Protein AF-A0A519P7W2-F1 (afdb_monomer_lite)

Structure (mmCIF, N/CA/C/O backbone):
data_AF-A0A519P7W2-F1
#
_entry.id   AF-A0A519P7W2-F1
#
loop_
_atom_site.group_PDB
_atom_site.id
_atom_site.type_symbol
_atom_site.label_atom_id
_atom_site.label_alt_id
_atom_site.label_comp_id
_atom_site.label_asym_id
_atom_site.label_entity_id
_atom_site.label_seq_id
_atom_site.pdbx_PDB_ins_code
_atom_site.Cartn_x
_atom_site.Cartn_y
_atom_site.Cartn_z
_atom_site.occupancy
_atom_site.B_iso_or_equiv
_atom_site.auth_seq_id
_atom_site.auth_comp_id
_atom_site.auth_asym_id
_atom_site.auth_atom_id
_atom_site.pdbx_PDB_model_num
ATOM 1 N N . MET A 1 1 ? -2.618 -14.452 23.036 1.00 46.00 1 MET A N 1
ATOM 2 C CA . MET A 1 1 ? -3.214 -13.641 24.122 1.00 46.00 1 MET A CA 1
ATOM 3 C C . MET A 1 1 ? -4.656 -13.301 23.762 1.00 46.00 1 MET A C 1
ATOM 5 O O . MET A 1 1 ? -4.852 -12.725 22.698 1.00 46.00 1 MET A O 1
ATOM 9 N N . PRO A 1 2 ? -5.646 -13.635 24.607 1.00 61.75 2 PRO A N 1
ATOM 10 C CA . PRO A 1 2 ? -7.072 -13.397 24.335 1.00 61.75 2 PRO A CA 1
ATOM 11 C C . PRO A 1 2 ? -7.445 -11.925 24.074 1.00 61.75 2 PRO A C 1
ATOM 13 O O . PRO A 1 2 ? -8.348 -11.649 23.293 1.00 61.75 2 PRO A O 1
ATOM 16 N N . ALA A 1 3 ? -6.715 -10.970 24.665 1.00 62.62 3 ALA A N 1
ATOM 17 C CA . ALA A 1 3 ? -6.958 -9.537 24.471 1.00 62.62 3 ALA A CA 1
ATOM 18 C C . ALA A 1 3 ? -6.796 -9.084 23.004 1.00 62.62 3 ALA A C 1
ATOM 20 O O . ALA A 1 3 ? -7.620 -8.319 22.509 1.00 62.62 3 ALA A O 1
ATOM 21 N N . ASN A 1 4 ? -5.799 -9.616 22.285 1.00 61.50 4 ASN A N 1
ATOM 22 C CA . ASN A 1 4 ? -5.579 -9.278 20.874 1.00 61.50 4 ASN A CA 1
ATOM 23 C C . ASN A 1 4 ? -6.701 -9.829 19.982 1.00 61.50 4 ASN A C 1
ATOM 25 O O . ASN A 1 4 ? -7.111 -9.162 19.041 1.00 61.50 4 ASN A O 1
ATOM 29 N N . GLN A 1 5 ? -7.236 -11.014 20.298 1.00 69.44 5 GLN A N 1
ATOM 30 C CA . GLN A 1 5 ? -8.337 -11.614 19.534 1.00 69.44 5 GLN A CA 1
ATOM 31 C C . GLN A 1 5 ? -9.631 -10.800 19.668 1.00 69.44 5 GLN A C 1
ATOM 33 O O . GLN A 1 5 ? -10.332 -10.606 18.679 1.00 69.44 5 GLN A O 1
ATOM 38 N N . ASN A 1 6 ? -9.910 -10.255 20.858 1.00 83.62 6 ASN A N 1
ATOM 39 C CA . ASN A 1 6 ? -11.044 -9.347 21.050 1.00 83.62 6 ASN A CA 1
ATOM 40 C C . ASN A 1 6 ? -10.877 -8.037 20.267 1.00 83.62 6 ASN A C 1
ATOM 42 O O . ASN A 1 6 ? -11.840 -7.567 19.667 1.00 83.62 6 ASN A O 1
ATOM 46 N N . ALA A 1 7 ? -9.668 -7.467 20.230 1.00 87.75 7 ALA A N 1
ATOM 47 C CA . ALA A 1 7 ? -9.404 -6.255 19.456 1.00 87.75 7 ALA A CA 1
ATOM 48 C C . ALA A 1 7 ? -9.558 -6.493 17.942 1.00 87.75 7 ALA A C 1
ATOM 50 O O . ALA A 1 7 ? -10.201 -5.699 17.260 1.00 87.75 7 ALA A O 1
ATOM 51 N N . VAL A 1 8 ? -9.041 -7.615 17.426 1.00 92.81 8 VAL A N 1
ATOM 52 C CA . VAL A 1 8 ? -9.219 -8.015 16.019 1.00 92.81 8 VAL A CA 1
ATOM 53 C C . VAL A 1 8 ? -10.702 -8.147 15.675 1.00 92.81 8 VAL A C 1
ATOM 55 O O . VAL A 1 8 ? -11.157 -7.534 14.711 1.00 92.81 8 VAL A O 1
ATOM 58 N N . ALA A 1 9 ? -11.475 -8.873 16.489 1.00 91.75 9 ALA A N 1
ATOM 59 C CA . ALA A 1 9 ? -12.904 -9.075 16.251 1.00 91.75 9 ALA A CA 1
ATOM 60 C C . ALA A 1 9 ? -13.707 -7.760 16.226 1.00 91.75 9 ALA A C 1
ATOM 62 O O . ALA A 1 9 ? -14.681 -7.651 15.485 1.00 91.75 9 ALA A O 1
ATOM 63 N N . GLN A 1 10 ? -13.298 -6.759 17.012 1.00 91.00 10 GLN A N 1
ATOM 64 C CA . GLN A 1 10 ? -13.968 -5.457 17.072 1.00 91.00 10 GLN A CA 1
ATOM 65 C C . GLN A 1 10 ? -13.574 -4.524 15.924 1.00 91.00 10 GLN A C 1
ATOM 67 O O . GLN A 1 10 ? -14.424 -3.800 15.413 1.00 91.00 10 GLN A O 1
ATOM 72 N N . ILE A 1 11 ? -12.300 -4.516 15.522 1.00 94.44 11 ILE A N 1
ATOM 73 C CA . ILE A 1 11 ? -11.770 -3.516 14.583 1.00 94.44 11 ILE A CA 1
ATOM 74 C C . ILE A 1 11 ? -11.796 -3.989 13.127 1.00 94.44 11 ILE A C 1
ATOM 76 O O . ILE A 1 11 ? -11.961 -3.163 12.228 1.00 94.44 11 ILE A O 1
ATOM 80 N N . ALA A 1 12 ? -11.703 -5.296 12.864 1.00 94.56 12 ALA A N 1
ATOM 81 C CA . ALA A 1 12 ? -11.707 -5.826 11.500 1.00 94.56 12 ALA A CA 1
ATOM 82 C C . ALA A 1 12 ? -12.929 -5.389 10.655 1.00 94.56 12 ALA A C 1
ATOM 84 O O . ALA A 1 12 ? -12.717 -5.004 9.504 1.00 94.56 12 ALA A O 1
ATOM 85 N N . PRO A 1 13 ? -14.175 -5.340 11.179 1.00 94.19 13 PRO A N 1
ATOM 86 C CA . PRO A 1 13 ? -15.320 -4.844 10.407 1.00 94.19 13 PRO A CA 1
ATOM 87 C C . PRO A 1 13 ? -15.176 -3.376 9.983 1.00 94.19 13 PRO A C 1
ATOM 89 O O . PRO A 1 13 ? -15.504 -3.024 8.851 1.00 94.19 13 PRO A O 1
ATOM 92 N N . PHE A 1 14 ? -14.630 -2.517 10.851 1.00 95.06 14 PHE A N 1
ATOM 93 C CA . PHE A 1 14 ? -14.360 -1.115 10.514 1.00 95.06 14 PHE A CA 1
ATOM 94 C C . PHE A 1 14 ? -13.242 -0.986 9.480 1.00 95.06 14 PHE A C 1
ATOM 96 O O . PHE A 1 14 ? -13.344 -0.175 8.562 1.00 95.06 14 PHE A O 1
ATOM 103 N N . ALA A 1 15 ? -12.199 -1.813 9.590 1.00 95.31 15 ALA A N 1
ATOM 104 C CA . ALA A 1 15 ? -11.132 -1.871 8.597 1.00 95.31 15 ALA A CA 1
ATOM 105 C C . ALA A 1 15 ? -11.691 -2.241 7.211 1.00 95.31 15 ALA A C 1
ATOM 107 O O . ALA A 1 15 ? -11.407 -1.561 6.224 1.00 95.31 15 ALA A O 1
ATOM 108 N N . GLN A 1 16 ? -12.542 -3.268 7.144 1.00 94.19 16 GLN A N 1
ATOM 109 C CA . GLN A 1 16 ? -13.207 -3.698 5.911 1.00 94.19 16 GLN A CA 1
ATOM 110 C C . GLN A 1 16 ? -14.128 -2.612 5.345 1.00 94.19 16 GLN A C 1
ATOM 112 O O . GLN A 1 16 ? -14.068 -2.333 4.148 1.00 94.19 16 GLN A O 1
ATOM 117 N N . ALA A 1 17 ? -14.916 -1.941 6.192 1.00 93.06 17 ALA A N 1
ATOM 118 C CA . ALA A 1 17 ? -15.761 -0.816 5.786 1.00 93.06 17 ALA A CA 1
ATOM 119 C C . ALA A 1 17 ? -14.943 0.371 5.238 1.00 93.06 17 ALA A C 1
ATOM 121 O O . ALA A 1 17 ? -15.355 1.015 4.278 1.00 93.06 17 ALA A O 1
ATOM 122 N N . ALA A 1 18 ? -13.742 0.608 5.776 1.00 93.94 18 ALA A N 1
ATOM 123 C CA . ALA A 1 18 ? -12.776 1.578 5.250 1.00 93.94 18 ALA A CA 1
ATOM 124 C C . ALA A 1 18 ? -12.043 1.090 3.973 1.00 93.94 18 ALA A C 1
ATOM 126 O O . ALA A 1 18 ? -11.178 1.778 3.412 1.00 93.94 18 ALA A O 1
ATOM 127 N N . GLY A 1 19 ? -12.361 -0.116 3.496 1.00 91.94 19 GLY A N 1
ATOM 128 C CA . GLY A 1 19 ? -11.821 -0.724 2.286 1.00 91.94 19 GLY A CA 1
ATOM 129 C C . GLY A 1 19 ? -10.460 -1.397 2.466 1.00 91.94 19 GLY A C 1
ATOM 130 O O . GLY A 1 19 ? -9.708 -1.476 1.493 1.00 91.94 19 GLY A O 1
ATOM 131 N N . VAL A 1 20 ? -10.085 -1.813 3.677 1.00 93.19 20 VAL A N 1
ATOM 132 C CA . VAL A 1 20 ? -8.971 -2.754 3.878 1.00 93.19 20 VAL A CA 1
ATOM 133 C C . VAL A 1 20 ? -9.421 -4.117 3.349 1.00 93.19 20 VAL A C 1
ATOM 135 O O . VAL A 1 20 ? -10.391 -4.685 3.841 1.00 93.19 20 VAL A O 1
ATOM 138 N N . LYS A 1 21 ? -8.746 -4.622 2.311 1.00 87.69 21 LYS A N 1
ATOM 139 C CA . LYS A 1 21 ? -9.147 -5.855 1.603 1.00 87.69 21 LYS A CA 1
ATOM 140 C C . LYS A 1 21 ? -8.506 -7.131 2.163 1.00 87.69 21 LYS A C 1
ATOM 142 O O . LYS A 1 21 ? -8.857 -8.226 1.737 1.00 87.69 21 LYS A O 1
ATOM 147 N N . CYS A 1 22 ? -7.543 -6.993 3.069 1.00 90.75 22 CYS A N 1
ATOM 148 C CA . CYS A 1 22 ? -6.805 -8.111 3.645 1.00 90.75 22 CYS A CA 1
ATOM 149 C C . CYS A 1 22 ? -7.598 -8.808 4.770 1.00 90.75 22 CYS A C 1
ATOM 151 O O . CYS A 1 22 ? -8.573 -8.268 5.300 1.00 90.75 22 CYS A O 1
ATOM 153 N N . THR A 1 23 ? -7.116 -9.978 5.199 1.00 92.38 23 THR A N 1
ATOM 154 C CA . THR A 1 23 ? -7.524 -10.555 6.488 1.00 92.38 23 THR A CA 1
ATOM 155 C C . THR A 1 23 ? -6.711 -9.907 7.604 1.00 92.38 23 THR A C 1
ATOM 157 O O . THR A 1 23 ? -5.491 -10.058 7.634 1.00 92.38 23 THR A O 1
ATOM 160 N N . VAL A 1 24 ? -7.390 -9.200 8.510 1.00 95.00 24 VAL A N 1
ATOM 161 C CA . VAL A 1 24 ? -6.763 -8.569 9.678 1.00 95.00 24 VAL A CA 1
ATOM 162 C C . VAL A 1 24 ? -6.414 -9.631 10.718 1.00 95.00 24 VAL A C 1
ATOM 164 O O . VAL A 1 24 ? -7.296 -10.360 11.173 1.00 95.00 24 VAL A O 1
ATOM 167 N N . ASP A 1 25 ? -5.147 -9.700 11.119 1.00 94.62 25 ASP A N 1
ATOM 168 C CA . ASP A 1 25 ? -4.628 -10.676 12.090 1.00 94.62 25 ASP A CA 1
ATOM 169 C C . ASP A 1 25 ? -4.015 -10.029 13.345 1.00 94.62 25 ASP A C 1
ATOM 171 O O . ASP A 1 25 ? -3.892 -10.675 14.392 1.00 94.62 25 ASP A O 1
ATOM 175 N N . GLN A 1 26 ? -3.696 -8.737 13.277 1.00 95.38 26 GLN A N 1
ATOM 176 C CA . GLN A 1 26 ? -3.155 -7.953 14.381 1.00 95.38 26 GLN A CA 1
ATOM 177 C C . GLN A 1 26 ? -3.876 -6.617 14.490 1.00 95.38 26 GLN A C 1
ATOM 179 O O . GLN A 1 26 ? -4.212 -5.992 13.488 1.00 95.38 26 GLN A O 1
ATOM 184 N N . VAL A 1 27 ? -4.103 -6.168 15.723 1.00 95.62 27 VAL A N 1
ATOM 185 C CA . VAL A 1 27 ? -4.690 -4.859 16.013 1.00 95.62 27 VAL A CA 1
ATOM 186 C C . VAL A 1 27 ? -4.025 -4.269 17.245 1.00 95.62 27 VAL A C 1
ATOM 188 O O . VAL A 1 27 ? -3.822 -4.966 18.241 1.00 95.62 27 VAL A O 1
ATOM 191 N N . THR A 1 28 ? -3.723 -2.974 17.195 1.00 95.25 28 THR A N 1
ATOM 192 C CA . THR A 1 28 ? -3.329 -2.192 18.370 1.00 95.25 28 THR A CA 1
ATOM 193 C C . THR A 1 28 ? -3.930 -0.798 18.301 1.00 95.25 28 THR A C 1
ATOM 195 O O . THR A 1 28 ? -4.139 -0.253 17.219 1.00 95.25 28 THR A O 1
ATOM 198 N N . TRP A 1 29 ? -4.210 -0.202 19.455 1.00 94.25 29 TRP A N 1
ATOM 199 C CA . TRP A 1 29 ? -4.593 1.203 19.515 1.00 94.25 29 TRP A CA 1
ATOM 200 C C . TRP A 1 29 ? -3.341 2.074 19.394 1.00 94.25 29 TRP A C 1
ATOM 202 O O . TRP A 1 29 ? -2.364 1.880 20.117 1.00 94.25 29 TRP A O 1
ATOM 212 N N . VAL A 1 30 ? -3.369 3.026 18.466 1.00 95.00 30 VAL A N 1
ATOM 213 C CA . VAL A 1 30 ? -2.258 3.951 18.192 1.00 95.00 30 VAL A CA 1
ATOM 214 C C . VAL A 1 30 ? -2.437 5.245 18.971 1.00 95.00 30 VAL A C 1
ATOM 216 O O . VAL A 1 30 ? -1.463 5.864 19.396 1.00 95.00 30 VAL A O 1
ATOM 219 N N . GLY A 1 31 ? -3.680 5.695 19.118 1.00 93.44 31 GLY A N 1
ATOM 220 C CA . GLY A 1 31 ? -3.971 6.997 19.688 1.00 93.44 31 GLY A CA 1
ATOM 221 C C . GLY A 1 31 ? -5.315 7.539 19.239 1.00 93.44 31 GLY A C 1
ATOM 222 O O . GLY A 1 31 ? -6.064 6.894 18.511 1.00 93.44 31 GLY A O 1
ATOM 223 N N . ARG A 1 32 ? -5.583 8.783 19.619 1.00 94.44 32 ARG A N 1
ATOM 224 C CA . ARG A 1 32 ? -6.690 9.571 19.080 1.00 94.44 32 ARG A CA 1
ATOM 225 C C . ARG A 1 32 ? -6.150 10.623 18.120 1.00 94.44 32 ARG A C 1
ATOM 227 O O . ARG A 1 32 ? -5.122 11.237 18.404 1.00 94.44 32 ARG A O 1
ATOM 234 N N . ASN A 1 33 ? -6.808 10.812 16.979 1.00 91.94 33 ASN A N 1
ATOM 235 C CA . ASN A 1 33 ? -6.438 11.870 16.040 1.00 91.94 33 ASN A CA 1
ATOM 236 C C . ASN A 1 33 ? -7.014 13.240 16.487 1.00 91.94 33 ASN A C 1
ATOM 238 O O . ASN A 1 33 ? -7.866 13.280 17.379 1.00 91.94 33 ASN A O 1
ATOM 242 N N . PRO A 1 34 ? -6.565 14.368 15.900 1.00 92.56 34 PRO A N 1
ATOM 243 C CA . PRO A 1 34 ? -7.063 15.700 16.260 1.00 92.56 34 PRO A CA 1
ATOM 244 C C . PRO A 1 34 ? -8.574 15.898 16.060 1.00 92.56 34 PRO A C 1
ATOM 246 O O . PRO A 1 34 ? -9.171 16.705 16.763 1.00 92.56 34 PRO A O 1
ATOM 249 N N . ASP A 1 35 ? -9.193 15.125 15.164 1.00 90.75 35 ASP A N 1
ATOM 250 C CA . ASP A 1 35 ? -10.640 15.145 14.902 1.00 90.75 35 ASP A CA 1
ATOM 251 C C . ASP A 1 35 ? -11.441 14.298 15.912 1.00 90.75 35 ASP A C 1
ATOM 253 O O . ASP A 1 35 ? -12.650 14.115 15.774 1.00 90.75 35 ASP A O 1
ATOM 257 N N . GLY A 1 36 ? -10.776 13.743 16.931 1.00 91.00 36 GLY A N 1
ATOM 258 C CA . GLY A 1 36 ? -11.409 12.961 17.988 1.00 91.00 36 GLY A CA 1
ATOM 259 C C . GLY A 1 36 ? -11.754 11.519 17.606 1.00 91.00 36 GLY A C 1
ATOM 260 O O . GLY A 1 36 ? -12.459 10.860 18.375 1.00 91.00 36 GLY A O 1
ATOM 261 N N . LYS A 1 37 ? -11.262 11.015 16.464 1.00 94.50 37 LYS A N 1
ATOM 262 C CA . LYS A 1 37 ? -11.414 9.612 16.044 1.00 94.50 37 LYS A CA 1
ATOM 263 C C . LYS A 1 37 ? -10.364 8.726 16.699 1.00 94.50 37 LYS A C 1
ATOM 265 O O . LYS A 1 37 ? -9.188 9.095 16.778 1.00 94.50 37 LYS A O 1
ATOM 270 N N . ASP A 1 38 ? -10.777 7.538 17.119 1.00 95.19 38 ASP A N 1
ATOM 271 C CA . ASP A 1 38 ? -9.853 6.522 17.603 1.00 95.19 38 ASP A CA 1
ATOM 272 C C . ASP A 1 38 ? -9.101 5.898 16.442 1.00 95.19 38 ASP A C 1
ATOM 274 O O . ASP A 1 38 ? -9.693 5.464 15.457 1.00 95.19 38 ASP A O 1
ATOM 278 N N . ARG A 1 39 ? -7.777 5.871 16.558 1.00 96.12 39 ARG A N 1
ATOM 279 C CA . ARG A 1 39 ? -6.884 5.329 15.551 1.00 96.12 39 ARG A CA 1
ATOM 280 C C . ARG A 1 39 ? -6.324 4.005 16.027 1.00 96.12 39 ARG A C 1
ATOM 282 O O . ARG A 1 39 ? -5.665 3.925 17.065 1.00 96.12 39 ARG A O 1
ATOM 289 N N . PHE A 1 40 ? -6.526 2.993 15.207 1.00 96.38 40 PHE A N 1
ATOM 290 C CA . PHE A 1 40 ? -5.980 1.662 15.382 1.00 96.38 40 PHE A CA 1
ATOM 291 C C . PHE A 1 40 ? -5.022 1.365 14.247 1.00 96.38 40 PHE A C 1
ATOM 293 O O . PHE A 1 40 ? -5.237 1.806 13.125 1.00 96.38 40 PHE A O 1
ATOM 300 N N . GLU A 1 41 ? -3.981 0.604 14.528 1.00 97.38 41 GLU A N 1
ATOM 301 C CA . GLU A 1 41 ? -3.181 -0.033 13.500 1.00 97.38 41 GLU A CA 1
ATOM 302 C C . GLU A 1 41 ? -3.666 -1.459 13.323 1.00 97.38 41 GLU A C 1
ATOM 304 O O . GLU A 1 41 ? -3.879 -2.166 14.311 1.00 97.38 41 GLU A O 1
ATOM 309 N N . VAL A 1 42 ? -3.843 -1.854 12.067 1.00 97.31 42 VAL A N 1
ATOM 310 C CA . VAL A 1 42 ? -4.222 -3.204 11.675 1.00 97.31 42 VAL A CA 1
ATOM 311 C C . VAL A 1 42 ? -3.089 -3.828 10.867 1.00 97.31 42 VAL A C 1
ATOM 313 O O . VAL A 1 42 ? -2.606 -3.228 9.906 1.00 97.31 42 VAL A O 1
ATOM 316 N N . GLY A 1 43 ? -2.665 -5.018 11.286 1.00 96.56 43 GLY A N 1
ATOM 317 C CA . GLY A 1 43 ? -1.790 -5.899 10.520 1.00 96.56 43 GLY A CA 1
ATOM 318 C C . GLY A 1 43 ? -2.606 -6.747 9.554 1.00 96.56 43 GLY A C 1
ATOM 319 O O . GLY A 1 43 ? -3.776 -7.050 9.811 1.00 96.56 43 GLY A O 1
ATOM 320 N N . CYS A 1 44 ? -1.990 -7.081 8.430 1.00 94.25 44 CYS A N 1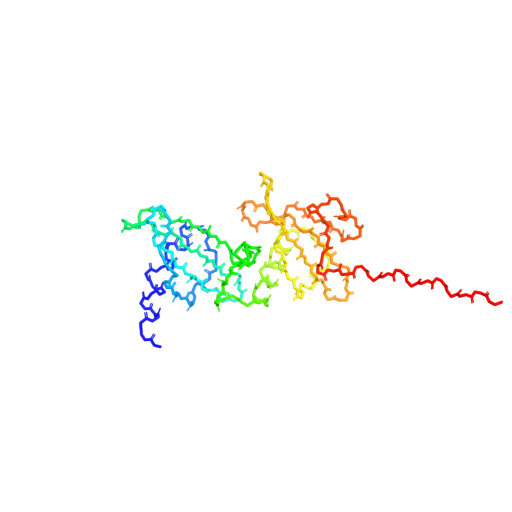
ATOM 321 C CA . CYS A 1 44 ? -2.595 -7.826 7.344 1.00 94.25 44 CYS A CA 1
ATOM 322 C C . CYS A 1 44 ? -1.682 -8.990 6.972 1.00 94.25 44 CYS A C 1
ATOM 324 O O . CYS A 1 44 ? -0.562 -8.767 6.519 1.00 94.25 44 CYS A O 1
ATOM 326 N N . ALA A 1 45 ? -2.178 -10.224 7.055 1.00 88.50 45 ALA A N 1
ATOM 327 C CA . ALA A 1 45 ? -1.381 -11.376 6.648 1.00 88.50 45 ALA A CA 1
ATOM 328 C C . ALA A 1 45 ? -0.995 -11.275 5.159 1.00 88.50 45 ALA A C 1
ATOM 330 O O . ALA A 1 45 ? -1.865 -11.305 4.283 1.00 88.50 45 ALA A O 1
ATOM 331 N N . ASN A 1 46 ? 0.310 -11.204 4.873 1.00 90.44 46 ASN A N 1
ATOM 332 C CA . ASN A 1 46 ? 0.881 -11.110 3.520 1.00 90.44 46 ASN A CA 1
ATOM 333 C C . ASN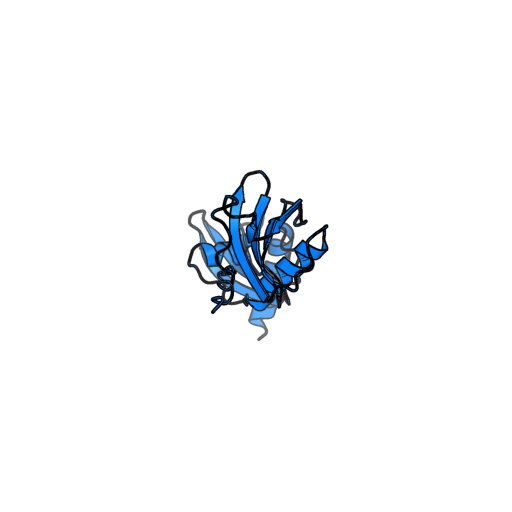 A 1 46 ? 0.463 -9.857 2.720 1.00 90.44 46 ASN A C 1
ATOM 335 O O . ASN A 1 46 ? 0.523 -9.877 1.489 1.00 90.44 46 ASN A O 1
ATOM 339 N N . ALA A 1 47 ? 0.037 -8.779 3.385 1.00 95.75 47 ALA A N 1
ATOM 340 C CA . ALA A 1 47 ? -0.314 -7.523 2.724 1.00 95.75 47 ALA A CA 1
ATOM 341 C C . ALA A 1 47 ? -0.002 -6.293 3.596 1.00 95.75 47 ALA A C 1
ATOM 343 O O . ALA A 1 47 ? 0.194 -6.403 4.800 1.00 95.75 47 ALA A O 1
ATOM 344 N N . ASP A 1 48 ? 0.048 -5.109 2.986 1.00 97.00 48 ASP A N 1
ATOM 345 C CA . ASP A 1 48 ? 0.252 -3.834 3.667 1.00 97.00 48 ASP A CA 1
ATOM 346 C C . ASP A 1 48 ? -0.904 -3.620 4.642 1.00 97.00 48 ASP A C 1
ATOM 348 O O . ASP A 1 48 ? -2.080 -3.777 4.291 1.00 97.00 48 ASP A O 1
ATOM 352 N N . GLY A 1 49 ? -0.553 -3.295 5.881 1.00 97.25 49 GLY A N 1
ATOM 353 C CA . GLY A 1 49 ? -1.506 -2.926 6.910 1.00 97.25 49 GLY A CA 1
ATOM 354 C C . GLY A 1 49 ? -2.043 -1.516 6.706 1.00 97.25 49 GLY A C 1
ATOM 355 O O . GLY A 1 49 ? -1.804 -0.838 5.702 1.00 97.25 49 GLY A O 1
ATOM 356 N N . ALA A 1 50 ? -2.772 -1.037 7.704 1.00 97.75 50 ALA A N 1
ATOM 357 C CA . ALA A 1 50 ? -3.275 0.326 7.695 1.00 97.75 50 ALA A CA 1
ATOM 358 C C . ALA A 1 50 ? -3.411 0.888 9.106 1.00 97.75 50 ALA A C 1
ATOM 360 O O . ALA A 1 50 ? -3.585 0.160 10.082 1.00 97.75 50 ALA A O 1
ATOM 361 N N . TRP A 1 51 ? -3.445 2.212 9.203 1.00 97.62 51 TRP A N 1
ATOM 362 C CA . TRP A 1 51 ? -4.170 2.854 10.286 1.00 97.62 51 TRP A CA 1
ATOM 363 C C . TRP A 1 51 ? -5.631 3.023 9.907 1.00 97.62 51 TRP A C 1
ATOM 365 O O . TRP A 1 51 ? -5.946 3.577 8.857 1.00 97.62 51 TRP A O 1
ATOM 375 N N . VAL A 1 52 ? -6.513 2.571 10.787 1.00 97.31 52 VAL A N 1
ATOM 376 C CA . VAL A 1 52 ? -7.962 2.709 10.683 1.00 97.31 52 VAL A CA 1
ATOM 377 C C . VAL A 1 52 ? -8.410 3.717 11.730 1.00 97.31 52 VAL A C 1
ATOM 379 O O . VAL A 1 52 ? -8.137 3.558 12.919 1.00 97.31 52 VAL A O 1
ATOM 382 N N . GLU A 1 53 ? -9.076 4.774 11.286 1.00 96.50 53 GLU A N 1
ATOM 383 C CA . GLU A 1 53 ? -9.622 5.821 12.141 1.00 96.50 53 GLU A CA 1
ATOM 384 C C . GLU A 1 53 ? -11.133 5.676 12.223 1.00 96.50 53 GLU A C 1
ATOM 386 O O . GLU A 1 53 ? -11.820 5.834 11.215 1.00 96.50 53 GLU A O 1
ATOM 391 N N . VAL A 1 54 ? -11.638 5.400 13.420 1.00 94.81 54 VAL A N 1
ATOM 392 C CA . VAL A 1 54 ? -13.047 5.111 13.685 1.00 94.81 54 VAL A CA 1
ATOM 393 C C . VAL A 1 54 ? -13.639 6.233 14.532 1.00 94.81 54 VAL A C 1
ATOM 395 O O . VAL A 1 54 ? -13.028 6.687 15.505 1.00 94.81 54 VAL A O 1
ATOM 398 N N . THR A 1 55 ? -14.826 6.718 14.173 1.00 92.25 55 THR A N 1
ATOM 399 C CA . THR A 1 55 ? -15.562 7.652 15.038 1.00 92.25 55 THR A CA 1
ATOM 400 C C . THR A 1 55 ? -15.952 6.965 16.346 1.00 92.25 55 THR A C 1
ATOM 402 O O . THR A 1 55 ? -16.188 5.763 16.382 1.00 92.25 55 THR A O 1
ATOM 405 N N . GLN A 1 56 ? -16.053 7.711 17.448 1.00 81.38 56 GLN A N 1
ATOM 406 C CA . GLN A 1 56 ? -16.383 7.119 18.757 1.00 81.38 56 GLN A CA 1
ATOM 407 C C . GLN A 1 56 ? -17.775 6.464 18.794 1.00 81.38 56 GLN A C 1
ATOM 409 O O . GLN A 1 56 ? -18.032 5.595 19.621 1.00 81.38 56 GLN A O 1
ATOM 414 N N . THR A 1 57 ? -18.671 6.862 17.889 1.00 81.19 57 THR A N 1
ATOM 415 C CA . THR A 1 57 ? -19.984 6.236 17.695 1.00 81.19 57 THR A CA 1
ATOM 416 C C . THR A 1 57 ? -19.934 4.993 16.800 1.00 81.19 57 THR A C 1
ATOM 418 O O . THR A 1 57 ? -20.957 4.335 16.637 1.00 81.19 57 THR A O 1
ATOM 421 N N . GLY A 1 58 ? -18.779 4.673 16.204 1.00 76.69 58 GLY A N 1
ATOM 422 C CA . GLY A 1 58 ? -18.597 3.555 15.275 1.00 76.69 58 GLY A CA 1
ATOM 423 C C . GLY A 1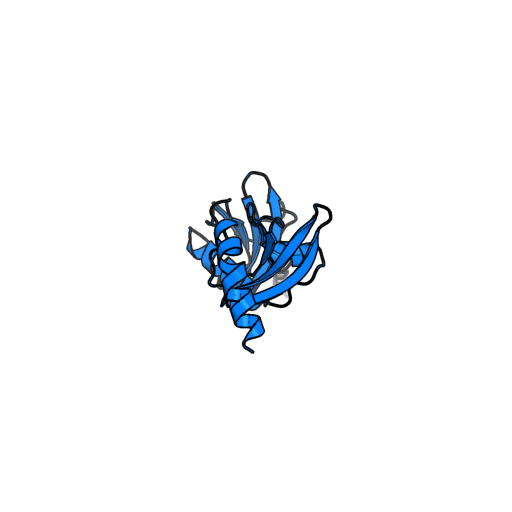 58 ? -19.264 3.750 13.910 1.00 76.69 58 GLY A C 1
ATOM 424 O O . GLY A 1 58 ? -19.370 2.797 13.152 1.00 76.69 58 GLY A O 1
ATOM 425 N N . GLY A 1 59 ? -19.757 4.950 13.590 1.00 78.75 59 GLY A N 1
ATOM 426 C CA . GLY A 1 59 ? -20.519 5.192 12.358 1.00 78.75 59 GLY A CA 1
ATOM 427 C C . GLY A 1 59 ? -19.660 5.326 11.098 1.00 78.75 59 GLY A C 1
ATOM 428 O O . GLY A 1 59 ? -20.101 4.931 10.025 1.00 78.75 59 GLY A O 1
ATOM 429 N N . ASP A 1 60 ? -18.430 5.830 11.237 1.00 87.31 60 ASP A N 1
ATOM 430 C CA . ASP A 1 60 ? -17.537 6.111 10.110 1.00 87.31 60 ASP A CA 1
ATOM 431 C C . ASP A 1 60 ? -16.136 5.571 10.384 1.00 87.31 60 ASP A C 1
ATOM 433 O O . ASP A 1 60 ? -15.585 5.768 11.473 1.00 87.31 60 ASP A O 1
ATOM 437 N N . ALA A 1 61 ? -15.537 4.959 9.362 1.00 94.19 61 ALA A N 1
ATOM 438 C CA . ALA A 1 61 ? -14.163 4.482 9.386 1.00 94.19 61 ALA A CA 1
ATOM 439 C C . ALA A 1 61 ? -13.406 4.936 8.132 1.00 94.19 61 ALA A C 1
ATOM 441 O O . ALA A 1 61 ? -13.896 4.808 7.010 1.00 94.19 61 ALA A O 1
ATOM 442 N N . THR A 1 62 ? -12.194 5.453 8.313 1.00 95.44 62 THR A N 1
ATOM 443 C CA . THR A 1 62 ? -11.274 5.800 7.219 1.00 95.44 62 THR A CA 1
ATOM 444 C C . THR A 1 62 ? -9.959 5.060 7.387 1.00 95.44 62 THR A C 1
ATOM 446 O O . THR A 1 62 ? -9.549 4.790 8.513 1.00 95.44 62 THR A O 1
ATOM 449 N N . LYS A 1 63 ? -9.279 4.740 6.280 1.00 95.25 63 LYS A N 1
ATOM 450 C CA . LYS A 1 63 ? -7.963 4.092 6.315 1.00 95.25 63 LYS A CA 1
ATOM 451 C C . LYS A 1 63 ? -6.852 5.013 5.821 1.00 95.25 63 LYS A C 1
ATOM 453 O O . LYS A 1 63 ? -7.081 5.867 4.966 1.00 95.25 63 LYS A O 1
ATOM 458 N N . ILE A 1 64 ? -5.650 4.772 6.325 1.00 95.62 64 ILE A N 1
ATOM 459 C CA . ILE A 1 64 ? -4.383 5.300 5.824 1.00 95.62 64 ILE A CA 1
ATOM 460 C C . ILE A 1 64 ? -3.451 4.100 5.699 1.00 95.62 64 ILE A C 1
ATOM 462 O O . ILE A 1 64 ? -3.186 3.434 6.696 1.00 95.62 64 ILE A O 1
ATOM 466 N N . GLU A 1 65 ? -2.988 3.793 4.493 1.00 96.06 65 GLU A N 1
ATOM 467 C CA . GLU A 1 65 ? -2.131 2.625 4.258 1.00 96.06 65 GLU A CA 1
ATOM 468 C C . GLU A 1 65 ? -0.777 2.768 4.959 1.00 96.06 65 GLU A C 1
ATOM 470 O O . GLU A 1 65 ? -0.246 3.878 5.099 1.00 96.06 65 GLU A O 1
ATOM 475 N N . CYS A 1 66 ? -0.191 1.649 5.383 1.00 97.31 66 CYS A N 1
ATOM 476 C CA . CYS A 1 66 ? 1.120 1.655 6.028 1.00 97.31 66 CYS A CA 1
ATOM 477 C C . CYS A 1 66 ? 2.221 2.164 5.095 1.00 97.31 66 CYS A C 1
ATOM 479 O O . CYS A 1 66 ? 3.135 2.860 5.545 1.00 97.31 66 CYS A O 1
ATOM 481 N N . PHE A 1 67 ? 2.051 1.991 3.787 1.00 96.44 67 PHE A N 1
ATOM 482 C CA . PHE A 1 67 ? 2.798 2.721 2.768 1.00 96.44 67 PHE A CA 1
ATOM 483 C C . PHE A 1 67 ? 2.830 4.249 2.963 1.00 96.44 67 PHE A C 1
ATOM 485 O O . PHE A 1 67 ? 3.898 4.869 2.902 1.00 96.44 67 PHE A O 1
ATOM 492 N N . GLU A 1 68 ? 1.674 4.876 3.197 1.00 96.56 68 GLU A N 1
ATOM 493 C CA . GLU A 1 68 ? 1.558 6.330 3.371 1.00 96.56 68 GLU A CA 1
ATOM 494 C C . GLU A 1 68 ? 2.142 6.774 4.720 1.00 96.56 68 GLU A C 1
ATOM 496 O O . GLU A 1 68 ? 2.808 7.809 4.812 1.00 96.56 68 GLU A O 1
ATOM 501 N N . ILE A 1 69 ? 1.939 5.964 5.761 1.00 96.88 69 ILE A N 1
ATOM 502 C CA . ILE A 1 69 ? 2.427 6.213 7.125 1.00 96.88 69 ILE A CA 1
ATOM 503 C C . ILE A 1 69 ? 3.959 6.217 7.155 1.00 96.88 69 ILE A C 1
ATOM 505 O O . ILE A 1 69 ? 4.562 7.173 7.651 1.00 96.88 69 ILE A O 1
ATOM 509 N N . VAL A 1 70 ? 4.587 5.199 6.560 1.00 95.81 70 VAL A N 1
ATOM 510 C CA . VAL A 1 70 ? 6.051 5.088 6.462 1.00 95.81 70 VAL A CA 1
ATOM 511 C C . VAL A 1 70 ? 6.626 6.225 5.621 1.00 95.81 70 VAL A C 1
ATOM 513 O O . VAL A 1 70 ? 7.620 6.843 6.008 1.00 95.81 70 VAL A O 1
ATOM 516 N N . LYS A 1 71 ? 5.971 6.588 4.509 1.00 95.00 71 LYS A N 1
ATOM 517 C CA . LYS A 1 71 ? 6.377 7.743 3.693 1.00 95.00 71 LYS A CA 1
ATOM 518 C C . LYS A 1 71 ? 6.347 9.059 4.482 1.00 95.00 71 LYS A C 1
ATOM 520 O O . LYS A 1 71 ? 7.195 9.920 4.247 1.00 95.00 71 LYS A O 1
ATOM 525 N N . ALA A 1 72 ? 5.413 9.209 5.420 1.00 95.50 72 ALA A N 1
ATOM 526 C CA . ALA A 1 72 ? 5.323 10.361 6.316 1.00 95.50 72 ALA A CA 1
ATOM 527 C C . ALA A 1 72 ? 6.337 10.330 7.483 1.00 95.50 72 ALA A C 1
ATOM 529 O O . ALA A 1 72 ? 6.277 11.192 8.359 1.00 95.50 72 ALA A O 1
ATOM 530 N N . GLY A 1 73 ? 7.254 9.355 7.521 1.00 94.75 73 GLY A N 1
ATOM 531 C CA . GLY A 1 73 ? 8.250 9.210 8.586 1.00 94.75 73 GLY A CA 1
ATOM 532 C C . GLY A 1 73 ? 7.672 8.677 9.898 1.00 94.75 73 GLY A C 1
ATOM 533 O O . GLY A 1 73 ? 8.268 8.870 10.956 1.00 94.75 73 GLY A O 1
ATOM 534 N N . ARG A 1 74 ? 6.495 8.042 9.846 1.00 95.00 74 ARG A N 1
ATOM 535 C CA . ARG A 1 74 ? 5.835 7.419 10.998 1.00 95.00 74 ARG A CA 1
ATOM 536 C C . ARG A 1 74 ? 5.977 5.900 10.920 1.00 95.00 74 ARG A C 1
ATOM 538 O O . ARG A 1 74 ? 6.259 5.344 9.863 1.00 95.00 74 ARG A O 1
ATOM 545 N N . THR A 1 75 ? 5.766 5.232 12.045 1.00 93.25 75 THR A N 1
ATOM 546 C CA . THR A 1 75 ? 5.896 3.776 12.137 1.00 93.25 75 THR A CA 1
ATOM 547 C C . THR A 1 75 ? 4.557 3.090 11.905 1.00 93.25 75 THR A C 1
ATOM 549 O O . THR A 1 75 ? 3.553 3.506 12.477 1.00 93.25 75 THR A O 1
ATOM 552 N N . CYS A 1 76 ? 4.585 2.017 11.118 1.00 94.19 76 CYS A N 1
ATOM 553 C CA . CYS A 1 76 ? 3.588 0.955 11.132 1.00 94.19 76 CYS A CA 1
ATOM 554 C C . CYS A 1 76 ? 4.305 -0.322 11.597 1.00 94.19 76 CYS A C 1
ATOM 556 O O . CYS A 1 76 ? 5.231 -0.785 10.936 1.00 94.19 76 CYS A O 1
ATOM 558 N N . GLY A 1 77 ? 3.991 -0.789 12.803 1.00 95.50 77 GLY A N 1
ATOM 559 C CA . GLY A 1 77 ? 4.692 -1.868 13.503 1.00 95.50 77 GLY A CA 1
ATOM 560 C C . GLY A 1 77 ? 4.254 -3.288 13.127 1.00 95.50 77 GLY A C 1
ATOM 561 O O . GLY A 1 77 ? 5.019 -4.222 13.351 1.00 95.50 77 GLY A O 1
ATOM 562 N N . PHE A 1 78 ? 3.063 -3.457 12.557 1.00 96.62 78 PHE A N 1
ATOM 563 C CA . PHE A 1 78 ? 2.493 -4.733 12.109 1.00 96.62 78 PHE A CA 1
ATOM 564 C C . PHE A 1 78 ? 2.589 -4.943 10.601 1.00 96.62 78 PHE A C 1
ATOM 566 O O . PHE A 1 78 ? 1.964 -5.848 10.062 1.00 96.62 78 PHE A O 1
ATOM 573 N N . THR A 1 79 ? 3.342 -4.101 9.898 1.00 96.31 79 THR A N 1
ATOM 574 C CA . THR A 1 79 ? 3.598 -4.284 8.472 1.00 96.31 79 THR A CA 1
ATOM 575 C C . THR A 1 79 ? 5.084 -4.351 8.211 1.00 96.31 79 THR A C 1
ATOM 577 O O . THR A 1 79 ? 5.857 -3.473 8.593 1.00 96.31 79 THR A O 1
ATOM 580 N N . THR A 1 80 ? 5.479 -5.407 7.522 1.00 95.25 80 THR A N 1
ATOM 581 C CA . THR A 1 80 ? 6.850 -5.654 7.109 1.00 95.25 80 THR A CA 1
ATOM 582 C C . THR A 1 80 ? 7.109 -5.127 5.693 1.00 95.25 80 THR A C 1
ATOM 584 O O . THR A 1 80 ? 6.193 -5.029 4.871 1.00 95.25 80 THR A O 1
ATOM 587 N N . PRO A 1 81 ? 8.379 -4.861 5.336 1.00 94.88 81 PRO A N 1
ATOM 588 C CA . PRO A 1 81 ? 8.739 -4.551 3.952 1.00 94.88 81 PRO A CA 1
ATOM 589 C C . PRO A 1 81 ? 8.352 -5.655 2.953 1.00 94.88 81 PRO A C 1
ATOM 591 O O . PRO A 1 81 ? 8.044 -5.363 1.800 1.00 94.88 81 PRO A O 1
ATOM 594 N N . ALA A 1 82 ? 8.350 -6.921 3.387 1.00 95.62 82 ALA A N 1
ATOM 595 C CA . ALA A 1 82 ? 7.962 -8.054 2.548 1.00 95.62 82 ALA A CA 1
ATOM 596 C C . ALA A 1 82 ? 6.456 -8.054 2.242 1.00 95.62 82 ALA A C 1
ATOM 598 O O . ALA A 1 82 ? 6.061 -8.314 1.110 1.00 95.62 82 ALA A O 1
ATOM 599 N N . GLU A 1 83 ? 5.616 -7.703 3.214 1.00 96.69 83 GLU A N 1
ATOM 600 C CA . GLU A 1 83 ? 4.169 -7.548 3.016 1.00 96.69 83 GLU A CA 1
ATOM 601 C C . GLU A 1 83 ? 3.833 -6.374 2.090 1.00 96.69 83 GLU A C 1
ATOM 603 O O . GLU A 1 83 ? 2.939 -6.471 1.245 1.00 96.69 83 GLU A O 1
ATOM 608 N N . GLN A 1 84 ? 4.603 -5.290 2.172 1.00 97.06 84 GLN A N 1
ATOM 609 C CA . GLN A 1 84 ? 4.531 -4.190 1.212 1.00 97.06 84 GLN A CA 1
ATOM 610 C C . GLN A 1 84 ? 4.898 -4.643 -0.204 1.00 97.06 84 GLN A C 1
ATOM 612 O O . GLN A 1 84 ? 4.157 -4.379 -1.154 1.00 97.06 84 GLN A O 1
ATOM 617 N N . ALA A 1 85 ? 6.004 -5.374 -0.358 1.00 96.94 85 ALA A N 1
ATOM 618 C CA . ALA A 1 85 ? 6.394 -5.948 -1.642 1.00 96.94 85 ALA A CA 1
ATOM 619 C C . ALA A 1 85 ? 5.312 -6.892 -2.200 1.00 96.94 85 ALA A C 1
ATOM 621 O O . ALA A 1 85 ? 4.924 -6.755 -3.360 1.00 96.94 85 ALA A O 1
ATOM 622 N N . ALA A 1 86 ? 4.757 -7.777 -1.365 1.00 96.75 86 ALA A N 1
ATOM 623 C CA . ALA A 1 86 ? 3.682 -8.699 -1.736 1.00 96.75 86 ALA A CA 1
ATOM 624 C C . ALA A 1 86 ? 2.402 -7.967 -2.173 1.00 96.75 86 ALA A C 1
ATOM 626 O O . ALA A 1 86 ? 1.758 -8.359 -3.146 1.00 96.75 86 ALA A O 1
ATOM 627 N N . THR A 1 87 ? 2.066 -6.862 -1.507 1.00 96.44 87 THR A N 1
ATOM 628 C CA . THR A 1 87 ? 0.914 -6.024 -1.871 1.00 96.44 87 THR A CA 1
ATOM 629 C C . THR A 1 87 ? 1.079 -5.417 -3.249 1.00 96.44 87 THR A C 1
ATOM 631 O O . THR A 1 87 ? 0.187 -5.530 -4.090 1.00 96.44 87 THR A O 1
ATOM 634 N N . LEU A 1 88 ? 2.239 -4.810 -3.509 1.00 96.69 88 LEU A N 1
ATOM 635 C CA . LEU A 1 88 ? 2.506 -4.229 -4.816 1.00 96.69 88 LEU A CA 1
ATOM 636 C C . LEU A 1 88 ? 2.569 -5.316 -5.896 1.00 96.69 88 LEU A C 1
ATOM 638 O O . LEU A 1 88 ? 2.001 -5.124 -6.965 1.00 96.69 88 LEU A O 1
ATOM 642 N N . GLN A 1 89 ? 3.163 -6.479 -5.607 1.00 96.62 89 GLN A N 1
ATOM 643 C CA . GLN A 1 89 ? 3.157 -7.633 -6.510 1.00 96.62 89 GLN A CA 1
ATOM 644 C C . GLN A 1 89 ? 1.731 -8.041 -6.906 1.00 96.62 89 GLN A C 1
ATOM 646 O O . GLN A 1 89 ? 1.466 -8.266 -8.088 1.00 96.62 89 GLN A O 1
ATOM 651 N N . ALA A 1 90 ? 0.814 -8.113 -5.938 1.00 95.25 90 ALA A N 1
ATOM 652 C CA . ALA A 1 90 ? -0.583 -8.458 -6.184 1.00 95.25 90 ALA A CA 1
ATOM 653 C C . ALA A 1 90 ? -1.295 -7.404 -7.047 1.00 95.25 90 ALA A C 1
ATOM 655 O O . ALA A 1 90 ? -2.052 -7.757 -7.950 1.00 95.25 90 ALA A O 1
ATOM 656 N N . TRP A 1 91 ? -1.027 -6.114 -6.824 1.00 95.50 91 TRP A N 1
ATOM 657 C CA . TRP A 1 91 ? -1.580 -5.052 -7.664 1.00 95.50 91 TRP A CA 1
ATOM 658 C C . TRP A 1 91 ? -1.022 -5.082 -9.084 1.00 95.50 91 TRP A C 1
ATOM 660 O O . TRP A 1 91 ? -1.793 -4.935 -10.028 1.00 95.50 91 TRP A O 1
ATOM 670 N N . LEU A 1 92 ? 0.277 -5.333 -9.269 1.00 95.81 92 LEU A N 1
ATOM 671 C CA . LEU A 1 92 ? 0.861 -5.477 -10.606 1.00 95.81 92 LEU A CA 1
ATOM 672 C C . LEU A 1 92 ? 0.226 -6.632 -11.387 1.00 95.81 92 LEU A C 1
ATOM 674 O O . LEU A 1 92 ? -0.008 -6.497 -12.582 1.00 95.81 92 LEU A O 1
ATOM 678 N N . ALA A 1 93 ? -0.124 -7.726 -10.706 1.00 94.94 93 ALA A N 1
ATOM 679 C CA . ALA A 1 93 ? -0.802 -8.871 -11.311 1.00 94.94 93 ALA A CA 1
ATOM 680 C C . ALA A 1 93 ? -2.264 -8.597 -11.722 1.00 94.94 93 ALA A C 1
ATOM 682 O O . ALA A 1 93 ? -2.860 -9.414 -12.421 1.00 94.94 93 ALA A O 1
ATOM 683 N N . SER A 1 94 ? -2.858 -7.473 -11.300 1.00 94.31 94 SER A N 1
ATOM 684 C CA . SER A 1 94 ? -4.231 -7.099 -11.677 1.00 94.31 94 SER A CA 1
ATOM 685 C C . SER A 1 94 ? -4.346 -6.451 -13.062 1.00 94.31 94 SER A C 1
ATOM 687 O O . SER A 1 94 ? -5.459 -6.251 -13.545 1.00 94.31 94 SER A O 1
ATOM 689 N N . GLY A 1 95 ? -3.221 -6.128 -13.706 1.00 90.75 95 GLY A N 1
ATOM 690 C CA . GLY A 1 95 ? -3.183 -5.517 -15.031 1.00 90.75 95 GLY A CA 1
ATOM 691 C C . GLY A 1 95 ? -1.961 -5.953 -15.832 1.00 90.75 95 GLY A C 1
ATOM 692 O O . GLY A 1 95 ? -1.281 -6.919 -15.492 1.00 90.75 95 GLY A O 1
ATOM 693 N N . GLU A 1 96 ? -1.677 -5.232 -16.913 1.00 87.31 96 GLU A N 1
ATOM 694 C CA . GLU A 1 96 ? -0.512 -5.495 -17.756 1.00 87.31 96 GLU A CA 1
ATOM 695 C C . GLU A 1 96 ? 0.691 -4.686 -17.251 1.00 87.31 96 GLU A C 1
ATOM 697 O O . GLU A 1 96 ? 0.798 -3.481 -17.483 1.00 87.31 96 GLU A O 1
ATOM 702 N N . ALA A 1 97 ? 1.586 -5.355 -16.523 1.00 85.12 97 ALA A N 1
ATOM 703 C CA . ALA A 1 97 ? 2.882 -4.825 -16.109 1.00 85.12 97 ALA A CA 1
ATOM 704 C C . ALA A 1 97 ? 4.023 -5.607 -16.779 1.00 85.12 97 ALA A C 1
ATOM 706 O O . ALA A 1 97 ? 3.880 -6.807 -17.034 1.00 85.12 97 ALA A O 1
ATOM 707 N N . PRO A 1 98 ? 5.194 -4.976 -16.995 1.00 83.38 98 PRO A N 1
ATOM 708 C CA . PRO A 1 98 ? 6.429 -5.706 -17.253 1.00 83.38 98 PRO A CA 1
ATOM 709 C C . PRO A 1 98 ? 6.670 -6.787 -16.192 1.00 83.38 98 PRO A C 1
ATOM 711 O O . PRO A 1 98 ? 6.285 -6.626 -15.031 1.00 83.38 98 PRO A O 1
ATOM 714 N N . ALA A 1 99 ? 7.348 -7.871 -16.577 1.00 87.12 99 ALA A N 1
ATOM 715 C CA . ALA A 1 99 ? 7.715 -8.930 -15.645 1.00 87.12 99 ALA A CA 1
ATOM 716 C C . ALA A 1 99 ? 8.558 -8.354 -14.493 1.00 87.12 99 ALA A C 1
ATOM 718 O O . ALA A 1 99 ? 9.696 -7.935 -14.689 1.00 87.12 99 ALA A O 1
ATOM 719 N N . CYS A 1 100 ? 7.979 -8.331 -13.293 1.00 93.31 100 CYS A N 1
ATOM 720 C CA . CYS A 1 100 ? 8.604 -7.803 -12.091 1.00 93.31 100 CYS A CA 1
ATOM 721 C C . CYS A 1 100 ? 8.261 -8.700 -10.903 1.00 93.31 100 CYS A C 1
ATOM 723 O O . CYS A 1 100 ? 7.105 -8.760 -10.475 1.00 93.31 100 CYS A O 1
ATOM 725 N N . THR A 1 101 ? 9.279 -9.374 -10.370 1.00 96.00 101 THR A N 1
ATOM 726 C CA . THR A 1 101 ? 9.226 -9.989 -9.041 1.00 96.00 101 THR A CA 1
ATOM 727 C C . THR A 1 101 ? 9.627 -8.923 -8.030 1.00 96.00 101 THR A C 1
ATOM 729 O O . THR A 1 101 ? 10.795 -8.548 -7.973 1.00 96.00 101 THR A O 1
ATOM 732 N N . VAL A 1 102 ? 8.669 -8.376 -7.287 1.00 96.81 102 VAL A N 1
ATO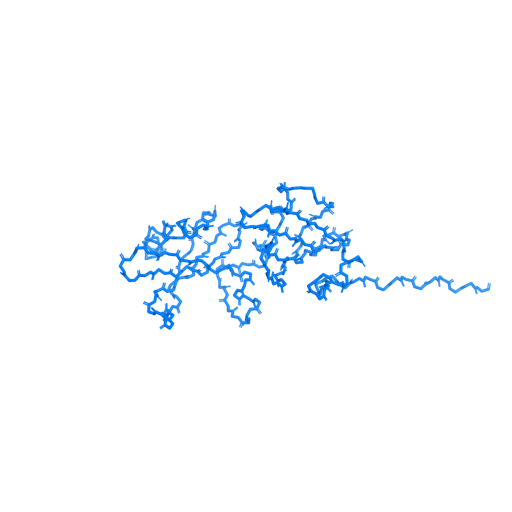M 733 C CA . VAL A 1 102 ? 8.879 -7.225 -6.402 1.00 96.81 102 VAL A CA 1
ATOM 734 C C . VAL A 1 102 ? 9.688 -7.638 -5.167 1.00 96.81 102 VAL A C 1
ATOM 736 O O . VAL A 1 102 ? 9.230 -8.434 -4.354 1.00 96.81 102 VAL A O 1
ATOM 739 N N . GLU A 1 103 ? 10.875 -7.054 -4.994 1.00 96.56 103 GLU A N 1
ATOM 740 C CA . GLU A 1 103 ? 11.711 -7.211 -3.791 1.00 96.56 103 GLU A CA 1
ATOM 741 C C . GLU A 1 103 ? 11.404 -6.156 -2.736 1.00 96.56 103 GLU A C 1
ATOM 743 O O . GLU A 1 103 ? 11.475 -6.408 -1.535 1.00 96.56 103 GLU A O 1
ATOM 748 N N . GLN A 1 104 ? 11.140 -4.935 -3.196 1.00 96.88 104 GLN A N 1
ATOM 749 C CA . GLN A 1 104 ? 10.854 -3.787 -2.351 1.00 96.88 104 GLN A CA 1
ATOM 750 C C . GLN A 1 104 ? 9.814 -2.918 -3.036 1.00 96.88 104 GLN A C 1
ATOM 752 O O . GLN A 1 104 ? 9.846 -2.729 -4.254 1.00 96.88 104 GLN A O 1
ATOM 757 N N . ALA A 1 105 ? 8.928 -2.359 -2.225 1.00 97.12 105 ALA A N 1
ATOM 758 C CA . ALA A 1 105 ? 7.909 -1.428 -2.659 1.00 97.12 105 ALA A CA 1
ATOM 759 C C . ALA A 1 105 ? 8.043 -0.122 -1.879 1.00 97.12 105 ALA A C 1
ATOM 761 O O . ALA A 1 105 ? 8.387 -0.119 -0.696 1.00 97.12 105 ALA A O 1
ATOM 762 N N . LYS A 1 106 ? 7.754 1.001 -2.532 1.00 96.06 106 LYS A N 1
ATOM 763 C CA . LYS A 1 106 ? 7.755 2.314 -1.886 1.00 96.06 106 LYS A CA 1
ATOM 764 C C . LYS A 1 106 ? 6.656 3.189 -2.444 1.00 96.06 106 LYS A C 1
ATOM 766 O O . LYS A 1 106 ? 6.562 3.377 -3.648 1.00 96.06 106 LYS A O 1
ATOM 771 N N . TYR A 1 107 ? 5.877 3.798 -1.561 1.00 97.31 107 TYR A N 1
ATOM 772 C CA . TYR A 1 107 ? 4.909 4.809 -1.958 1.00 97.31 107 TYR A CA 1
ATOM 773 C C . TYR A 1 107 ? 5.587 6.144 -2.271 1.00 97.31 107 TYR A C 1
ATOM 775 O O . TYR A 1 107 ? 6.407 6.655 -1.499 1.00 97.31 107 TYR A O 1
ATOM 783 N N . LEU A 1 108 ? 5.236 6.708 -3.423 1.00 96.06 108 LEU A N 1
ATOM 784 C CA . LEU A 1 108 ? 5.807 7.945 -3.947 1.00 96.06 108 LEU A CA 1
ATOM 785 C C . LEU A 1 108 ? 4.871 9.139 -3.744 1.00 96.06 108 LEU A C 1
ATOM 787 O O . LEU A 1 108 ? 5.337 10.253 -3.510 1.00 96.06 108 LEU A O 1
ATOM 791 N N . GLY A 1 109 ? 3.558 8.908 -3.789 1.00 95.00 109 GLY A N 1
ATOM 792 C CA . GLY A 1 109 ? 2.542 9.943 -3.630 1.00 95.00 109 GLY A CA 1
ATOM 793 C C . GLY A 1 109 ? 1.242 9.594 -4.344 1.00 95.00 109 GLY A C 1
ATOM 794 O O . GLY A 1 109 ? 1.077 8.498 -4.875 1.00 95.00 109 GLY A O 1
ATOM 795 N N . ARG A 1 110 ? 0.312 10.547 -4.385 1.00 94.88 110 ARG A N 1
ATOM 796 C CA . ARG A 1 110 ? -0.989 10.391 -5.045 1.00 94.88 110 ARG A CA 1
ATOM 797 C C . ARG A 1 110 ? -1.427 11.661 -5.748 1.00 94.88 110 ARG A C 1
ATOM 799 O O . ARG A 1 110 ? -0.997 12.758 -5.398 1.00 94.88 110 ARG A O 1
ATOM 806 N N . ASN A 1 111 ? -2.333 11.500 -6.697 1.00 92.94 111 ASN A N 1
ATOM 807 C CA . ASN A 1 111 ? -3.109 12.578 -7.292 1.00 92.94 111 ASN A CA 1
ATOM 808 C C . ASN A 1 111 ? -4.544 12.089 -7.563 1.00 92.94 111 ASN A C 1
ATOM 810 O O . ASN A 1 111 ? -4.928 11.003 -7.132 1.00 92.94 111 ASN A O 1
ATOM 814 N N . ALA A 1 112 ? -5.340 12.885 -8.279 1.00 92.19 112 ALA A N 1
ATOM 815 C CA . ALA A 1 112 ? -6.718 12.527 -8.621 1.00 92.19 112 ALA A CA 1
ATOM 816 C C . ALA A 1 112 ? -6.839 11.241 -9.466 1.00 92.19 112 ALA A C 1
ATOM 818 O O . ALA A 1 112 ? -7.900 10.631 -9.491 1.00 92.19 112 ALA A O 1
ATOM 819 N N . SER A 1 113 ? -5.771 10.826 -10.151 1.00 89.62 113 SER A N 1
ATOM 820 C CA . SER A 1 113 ? -5.743 9.630 -11.001 1.00 89.62 113 SER A CA 1
ATOM 821 C C . SER A 1 113 ? -5.287 8.367 -10.267 1.00 89.62 113 SER A C 1
ATOM 823 O O . SER A 1 113 ? -5.221 7.309 -10.889 1.00 89.62 113 SER A O 1
ATOM 825 N N . GLY A 1 114 ? -4.923 8.464 -8.985 1.00 94.69 114 GLY A N 1
ATOM 826 C CA . GLY A 1 114 ? -4.518 7.321 -8.176 1.00 94.69 114 GLY A CA 1
ATOM 827 C C . GLY A 1 114 ? -3.221 7.537 -7.405 1.00 94.69 114 GLY A C 1
ATOM 828 O O . GLY A 1 114 ? -2.774 8.659 -7.154 1.00 94.69 114 GLY A O 1
ATOM 829 N N . ARG A 1 115 ? -2.631 6.419 -6.997 1.00 96.56 115 ARG A N 1
ATOM 830 C CA . ARG A 1 115 ? -1.486 6.324 -6.091 1.00 96.56 115 ARG A CA 1
ATOM 831 C C . ARG A 1 115 ? -0.292 5.734 -6.817 1.00 96.56 115 ARG A C 1
ATOM 833 O O . ARG A 1 115 ? -0.445 4.811 -7.609 1.00 96.56 115 ARG A O 1
ATOM 840 N N . PHE A 1 116 ? 0.886 6.271 -6.548 1.00 97.50 116 PHE A N 1
ATOM 841 C CA . PHE A 1 116 ? 2.115 5.909 -7.234 1.00 97.50 116 PHE A CA 1
ATOM 842 C C . PHE A 1 116 ? 3.035 5.152 -6.296 1.00 97.50 116 PHE A C 1
ATOM 844 O O . PHE A 1 116 ? 3.323 5.615 -5.189 1.00 97.50 116 PHE A O 1
ATOM 851 N N . TYR A 1 117 ? 3.524 4.018 -6.776 1.00 97.69 117 TYR A N 1
ATOM 852 C CA . TYR A 1 117 ? 4.441 3.155 -6.056 1.00 97.69 117 TYR A CA 1
ATOM 853 C C . TYR A 1 117 ? 5.633 2.834 -6.946 1.00 97.69 117 TYR A C 1
ATOM 855 O O . TYR A 1 117 ? 5.482 2.610 -8.143 1.00 97.69 117 TYR A O 1
ATOM 863 N N . GLU A 1 118 ? 6.817 2.808 -6.361 1.00 97.00 118 GLU A N 1
ATOM 864 C CA . GLU A 1 118 ? 8.007 2.246 -6.976 1.00 97.00 118 GLU A CA 1
ATOM 865 C C . GLU A 1 118 ? 8.131 0.777 -6.576 1.00 97.00 118 GLU A C 1
ATOM 867 O O . GLU A 1 118 ? 8.067 0.458 -5.387 1.00 97.00 118 GLU A O 1
ATOM 872 N N . ALA A 1 119 ? 8.348 -0.092 -7.560 1.00 97.19 119 ALA A N 1
ATOM 873 C CA . ALA A 1 119 ? 8.762 -1.471 -7.367 1.00 97.19 119 ALA A CA 1
ATOM 874 C C . ALA A 1 119 ? 10.237 -1.619 -7.750 1.00 97.19 119 ALA A C 1
ATOM 876 O O . ALA A 1 119 ? 10.631 -1.289 -8.871 1.00 97.19 119 ALA A O 1
ATOM 877 N N . LYS A 1 120 ? 11.041 -2.173 -6.841 1.00 96.50 120 LYS A N 1
ATOM 878 C CA . LYS A 1 120 ? 12.345 -2.746 -7.179 1.00 96.50 120 LYS A CA 1
ATOM 879 C C . LYS A 1 120 ? 12.137 -4.213 -7.549 1.00 96.50 120 LYS A C 1
ATOM 881 O O . LYS A 1 120 ? 11.623 -4.969 -6.725 1.00 96.50 120 LYS A O 1
ATOM 886 N N . CYS A 1 121 ? 12.538 -4.605 -8.753 1.00 95.12 121 CYS A N 1
ATOM 887 C CA . CYS A 1 121 ? 12.326 -5.953 -9.275 1.00 95.12 121 CYS A CA 1
ATOM 888 C C . CYS A 1 121 ? 13.590 -6.822 -9.128 1.00 95.12 121 CYS A C 1
ATOM 890 O O . CYS A 1 121 ? 14.705 -6.334 -9.312 1.00 95.12 121 CYS A O 1
ATOM 892 N N . THR A 1 122 ? 13.440 -8.118 -8.837 1.00 93.62 122 THR A N 1
ATOM 893 C CA . THR A 1 122 ? 14.559 -9.074 -8.837 1.00 93.62 122 THR A CA 1
ATOM 894 C C . THR A 1 122 ? 15.100 -9.261 -10.247 1.00 93.62 122 THR A C 1
ATOM 896 O O . THR A 1 122 ? 14.376 -9.703 -11.136 1.00 93.62 122 THR A O 1
ATOM 899 N N . GLY A 1 123 ? 16.391 -8.981 -10.441 1.00 84.88 123 GLY A N 1
ATOM 900 C CA . GLY A 1 123 ? 17.094 -9.274 -11.696 1.00 84.88 123 GLY A CA 1
ATOM 901 C C . GLY A 1 123 ? 16.587 -8.505 -12.923 1.00 84.88 123 GLY A C 1
ATOM 902 O O . GLY A 1 123 ? 16.941 -8.869 -14.041 1.00 84.88 123 GLY A O 1
ATOM 903 N N . ALA A 1 124 ? 15.776 -7.466 -12.725 1.00 84.56 124 ALA A N 1
ATOM 904 C CA . ALA A 1 124 ? 15.211 -6.626 -13.773 1.00 84.56 124 ALA A CA 1
ATOM 905 C C . ALA A 1 124 ? 15.230 -5.155 -13.341 1.00 84.56 124 ALA A C 1
ATOM 907 O O . ALA A 1 124 ? 15.372 -4.847 -12.154 1.00 84.56 124 ALA A O 1
ATOM 908 N N . ASP A 1 125 ? 15.060 -4.248 -14.303 1.00 87.94 125 ASP A N 1
ATOM 909 C CA . ASP A 1 125 ? 14.827 -2.843 -13.986 1.00 87.94 125 ASP A CA 1
ATOM 910 C C . ASP A 1 125 ? 13.546 -2.696 -13.158 1.00 87.94 125 ASP A C 1
ATOM 912 O O . ASP A 1 125 ? 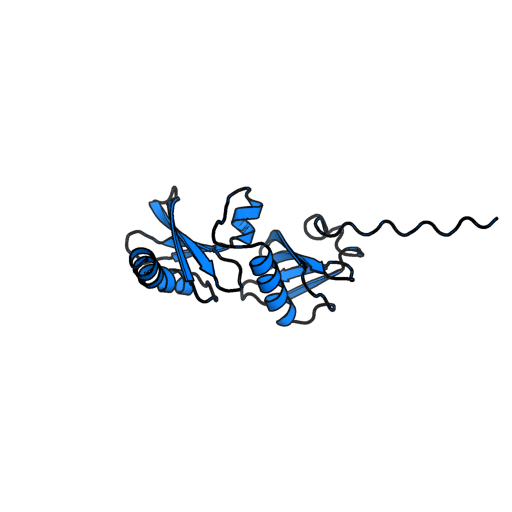12.548 -3.386 -13.379 1.00 87.94 125 ASP A O 1
ATOM 916 N N . GLY A 1 126 ? 13.577 -1.781 -12.191 1.00 93.12 126 GLY A N 1
ATOM 917 C CA . GLY A 1 126 ? 12.388 -1.407 -11.441 1.00 93.12 126 GLY A CA 1
ATOM 918 C C . GLY A 1 126 ? 11.349 -0.705 -12.312 1.00 93.12 126 GLY A C 1
ATOM 919 O O . GLY A 1 126 ? 11.590 -0.339 -13.469 1.00 93.12 126 GLY A O 1
ATOM 920 N N . LEU A 1 127 ? 10.195 -0.432 -11.714 1.00 95.94 127 LEU A N 1
ATOM 921 C CA . LEU A 1 127 ? 9.132 0.332 -12.356 1.00 95.94 127 LEU A CA 1
ATOM 922 C C . LEU A 1 127 ? 8.425 1.260 -11.372 1.00 95.94 127 LEU A C 1
ATOM 924 O O . LEU A 1 127 ? 8.420 1.031 -10.162 1.00 95.94 127 LEU A O 1
ATOM 928 N N . ILE A 1 128 ? 7.777 2.288 -11.911 1.00 96.75 128 ILE A N 1
ATOM 929 C CA . ILE A 1 128 ? 6.740 3.041 -11.207 1.00 96.75 128 ILE A CA 1
ATOM 930 C C . ILE A 1 128 ? 5.385 2.522 -11.673 1.00 96.75 128 ILE A C 1
ATOM 932 O O . ILE A 1 128 ? 5.136 2.435 -12.872 1.00 96.75 128 ILE A O 1
ATOM 936 N N . ALA A 1 129 ? 4.498 2.216 -10.734 1.00 97.38 129 ALA A N 1
ATOM 937 C CA . ALA A 1 129 ? 3.121 1.817 -10.983 1.00 97.38 129 ALA A CA 1
ATOM 938 C C . ALA A 1 129 ? 2.154 2.868 -10.441 1.00 97.38 129 ALA A C 1
ATOM 940 O O . ALA A 1 129 ? 2.295 3.326 -9.306 1.00 97.38 129 ALA A O 1
ATOM 941 N N . ARG A 1 130 ? 1.150 3.227 -11.242 1.00 97.44 130 ARG A N 1
ATOM 942 C CA . ARG A 1 130 ? -0.040 3.947 -10.794 1.00 97.44 130 ARG A CA 1
ATOM 943 C C . ARG A 1 130 ? -1.151 2.940 -10.535 1.00 97.44 130 ARG A C 1
ATOM 945 O O . ARG A 1 130 ? -1.625 2.290 -11.465 1.00 97.44 130 ARG A O 1
ATOM 952 N N . ILE A 1 131 ? -1.574 2.867 -9.284 1.00 96.88 131 ILE A N 1
ATOM 953 C CA . ILE A 1 131 ? -2.716 2.083 -8.829 1.00 96.88 131 ILE A CA 1
ATOM 954 C C . ILE A 1 131 ? -3.913 3.021 -8.711 1.00 96.88 131 ILE A C 1
ATOM 956 O O . ILE A 1 131 ? -3.799 4.094 -8.108 1.00 96.88 131 ILE A O 1
ATOM 960 N N . ASP A 1 132 ? -5.038 2.652 -9.310 1.00 94.25 132 ASP A N 1
ATOM 961 C CA . ASP A 1 132 ? -6.263 3.444 -9.228 1.00 94.25 132 ASP A CA 1
ATOM 962 C C . ASP A 1 132 ? -6.911 3.382 -7.830 1.00 94.25 132 ASP A C 1
ATOM 964 O O . ASP A 1 132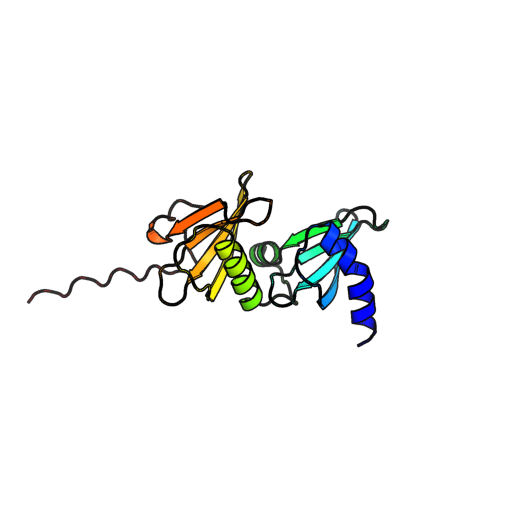 ? -6.377 2.819 -6.865 1.00 94.25 132 ASP A O 1
ATOM 968 N N . THR A 1 133 ? -8.070 4.024 -7.703 1.00 86.19 133 THR A N 1
ATOM 969 C CA . THR A 1 133 ? -8.849 4.061 -6.461 1.00 86.19 133 THR A CA 1
ATOM 970 C C . THR A 1 133 ? -9.477 2.718 -6.101 1.00 86.19 133 THR A C 1
ATOM 972 O O . THR A 1 133 ? -9.749 2.482 -4.924 1.00 86.19 133 THR A O 1
ATOM 975 N N . ASP A 1 134 ? -9.659 1.831 -7.078 1.00 84.50 134 ASP A N 1
ATOM 976 C CA . ASP A 1 134 ? -10.212 0.492 -6.883 1.00 84.50 134 ASP A CA 1
ATOM 977 C C . ASP A 1 134 ? -9.130 -0.520 -6.486 1.00 84.50 134 ASP A C 1
ATOM 979 O O . ASP A 1 134 ? -9.440 -1.631 -6.040 1.00 84.50 134 ASP A O 1
ATOM 983 N N . GLY A 1 135 ? -7.858 -0.124 -6.543 1.00 85.38 135 GLY A N 1
ATOM 984 C CA . GLY A 1 135 ? -6.720 -0.963 -6.191 1.00 85.38 135 GLY A CA 1
ATOM 985 C C . GLY A 1 135 ? -6.239 -1.833 -7.349 1.00 85.38 135 GLY A C 1
ATOM 986 O O . GLY A 1 135 ? -5.642 -2.877 -7.089 1.00 85.38 135 GLY A O 1
ATOM 987 N N . ALA A 1 136 ? -6.515 -1.434 -8.592 1.00 92.50 136 ALA A N 1
ATOM 988 C CA . ALA A 1 136 ? -6.025 -2.097 -9.791 1.00 92.50 136 ALA A CA 1
ATOM 989 C C . ALA A 1 136 ? -4.871 -1.315 -10.434 1.00 92.50 136 ALA A C 1
ATOM 991 O O . ALA A 1 136 ? -4.741 -0.094 -10.283 1.00 92.50 136 ALA A O 1
ATOM 992 N N . LEU A 1 137 ? -4.005 -2.028 -11.154 1.00 96.75 137 LEU A N 1
ATOM 993 C CA . LEU A 1 137 ? -2.946 -1.410 -11.939 1.00 96.75 137 LEU A CA 1
ATOM 994 C C . LEU A 1 137 ? -3.560 -0.638 -13.108 1.00 96.75 137 LEU A C 1
ATOM 996 O O . LEU A 1 137 ? -4.086 -1.226 -14.048 1.00 96.75 137 LEU A O 1
ATOM 1000 N N . ALA A 1 138 ? -3.423 0.685 -13.075 1.00 96.75 138 ALA A N 1
ATOM 1001 C CA . ALA A 1 138 ? -3.887 1.552 -14.150 1.00 96.75 138 ALA A CA 1
ATOM 1002 C C . ALA A 1 138 ? -2.795 1.825 -15.191 1.00 96.75 138 ALA A C 1
ATOM 1004 O O . ALA A 1 138 ? -3.091 2.014 -16.368 1.00 96.75 138 ALA A O 1
ATOM 1005 N N . GLN A 1 139 ? -1.537 1.943 -14.756 1.00 96.00 139 GLN A N 1
ATOM 1006 C CA . GLN A 1 139 ? -0.406 2.235 -15.637 1.00 96.00 139 GLN A CA 1
ATOM 1007 C C . GLN A 1 139 ? 0.921 1.885 -14.963 1.00 96.00 139 GLN A C 1
ATOM 1009 O O . GLN A 1 139 ? 1.064 2.077 -13.758 1.00 96.00 139 GLN A O 1
ATOM 1014 N N . SER A 1 140 ? 1.915 1.463 -15.742 1.00 96.12 140 SER A N 1
ATOM 1015 C CA . SER A 1 140 ? 3.296 1.301 -15.282 1.00 96.12 140 SER A CA 1
ATOM 1016 C C . SER A 1 140 ? 4.296 1.962 -16.228 1.00 96.12 140 SER A C 1
ATOM 1018 O O . SER A 1 140 ? 4.051 2.048 -17.430 1.00 96.12 140 SER A O 1
ATOM 1020 N N . TRP A 1 141 ? 5.440 2.378 -15.690 1.00 94.75 141 TRP A N 1
ATOM 1021 C CA . TRP A 1 141 ? 6.579 2.916 -16.433 1.00 94.75 141 TRP A CA 1
ATOM 1022 C C . TRP A 1 141 ? 7.858 2.241 -15.955 1.00 94.75 141 TRP A C 1
ATOM 1024 O O . TRP A 1 141 ? 8.100 2.198 -14.748 1.00 94.75 141 TRP A O 1
ATOM 1034 N N . ALA A 1 142 ? 8.693 1.761 -16.877 1.00 93.56 142 ALA A N 1
ATOM 1035 C CA . ALA A 1 142 ? 10.033 1.301 -16.529 1.00 93.56 142 ALA A CA 1
ATOM 1036 C C . ALA A 1 142 ? 10.827 2.449 -15.887 1.00 93.56 142 ALA A C 1
ATOM 1038 O O . ALA A 1 142 ? 10.690 3.607 -16.292 1.00 93.56 142 ALA A O 1
ATOM 1039 N N . CYS A 1 143 ? 11.666 2.150 -14.894 1.00 92.00 143 CYS A N 1
ATOM 1040 C CA . CYS A 1 143 ? 12.396 3.183 -14.155 1.00 92.00 143 CYS A CA 1
ATOM 1041 C C . CYS A 1 143 ? 13.244 4.092 -15.057 1.00 92.00 143 CYS A C 1
ATOM 1043 O O . CYS A 1 143 ? 13.357 5.286 -14.781 1.00 92.00 143 CYS A O 1
ATOM 1045 N N . VAL A 1 144 ? 13.789 3.549 -16.150 1.00 88.31 144 VAL A N 1
ATOM 1046 C CA . VAL A 1 144 ? 14.583 4.295 -17.140 1.00 88.31 144 VAL A CA 1
ATOM 1047 C C . VAL A 1 144 ? 13.775 5.399 -17.838 1.00 88.31 144 VAL A C 1
ATOM 1049 O O . VAL A 1 144 ? 14.311 6.472 -18.112 1.00 88.31 144 VAL A O 1
ATOM 1052 N N . ASP A 1 145 ? 12.471 5.189 -18.029 1.00 90.81 145 ASP A N 1
ATOM 1053 C CA . ASP A 1 145 ? 11.562 6.134 -18.689 1.00 90.81 145 ASP A CA 1
ATOM 1054 C C . ASP A 1 145 ? 10.812 7.027 -17.686 1.00 90.81 145 ASP A C 1
ATOM 1056 O O . ASP A 1 145 ? 10.230 8.055 -18.041 1.00 90.81 145 ASP A O 1
ATOM 1060 N N . ALA A 1 146 ? 10.836 6.662 -16.402 1.00 90.81 146 ALA A N 1
ATOM 1061 C CA . ALA A 1 146 ? 10.024 7.273 -15.357 1.00 90.81 146 ALA A CA 1
ATOM 1062 C C . ALA A 1 146 ? 10.664 8.507 -14.690 1.00 90.81 146 ALA A C 1
ATOM 1064 O O . ALA A 1 146 ? 10.160 8.986 -13.678 1.00 90.81 146 ALA A O 1
ATOM 1065 N N . THR A 1 147 ? 11.738 9.078 -15.249 1.00 86.50 147 THR A N 1
ATOM 1066 C CA . THR A 1 147 ? 12.493 10.206 -14.646 1.00 86.50 147 THR A CA 1
ATOM 1067 C C . THR A 1 147 ? 11.648 11.449 -14.331 1.00 86.50 147 THR A C 1
ATOM 1069 O O . THR A 1 147 ? 11.998 12.232 -13.451 1.00 86.50 147 THR A O 1
ATOM 1072 N N . ARG A 1 148 ? 10.517 11.635 -15.026 1.00 87.56 148 ARG A N 1
ATOM 1073 C CA . ARG A 1 148 ? 9.564 12.741 -14.805 1.00 87.56 148 ARG A CA 1
ATOM 1074 C C . ARG A 1 148 ? 8.280 12.319 -14.084 1.00 87.56 148 ARG A C 1
ATOM 1076 O O . ARG A 1 148 ? 7.411 13.156 -13.851 1.00 87.56 148 ARG A O 1
ATOM 1083 N N . VAL A 1 149 ? 8.143 11.045 -13.725 1.00 88.88 149 VAL A N 1
ATOM 1084 C CA . VAL A 1 149 ? 6.959 10.503 -13.051 1.00 88.88 149 VAL A CA 1
ATOM 1085 C C . VAL A 1 149 ? 7.206 10.526 -11.546 1.00 88.88 149 VAL A C 1
ATOM 1087 O O . VAL A 1 149 ? 7.990 9.742 -11.030 1.00 88.88 149 VAL A O 1
ATOM 1090 N N . VAL A 1 150 ? 6.549 11.448 -10.834 1.00 88.06 150 VAL A N 1
ATOM 1091 C CA . VAL A 1 150 ? 6.577 11.537 -9.354 1.00 88.06 150 VAL A CA 1
ATOM 1092 C C . VAL A 1 150 ? 8.005 11.567 -8.772 1.00 88.06 150 VAL A C 1
ATOM 1094 O O . VAL A 1 150 ? 8.286 11.017 -7.714 1.00 88.06 150 VAL A O 1
ATOM 1097 N N . GLY A 1 151 ? 8.927 12.234 -9.473 1.00 86.62 151 GLY A N 1
ATOM 1098 C CA . GLY A 1 151 ? 10.327 12.363 -9.054 1.00 86.62 151 GLY A CA 1
ATOM 1099 C C . GLY A 1 151 ? 11.236 11.186 -9.424 1.00 86.62 151 GLY A C 1
ATOM 1100 O O . GLY A 1 151 ? 12.415 11.230 -9.082 1.00 86.62 151 GLY A O 1
ATOM 1101 N N . GLY A 1 152 ? 10.729 10.185 -10.149 1.00 89.81 152 GLY A N 1
ATOM 1102 C CA . GLY A 1 152 ? 11.507 9.045 -10.628 1.00 89.81 152 GLY A CA 1
ATOM 1103 C C . GLY A 1 152 ? 11.753 7.963 -9.578 1.00 89.81 152 GLY A C 1
ATOM 1104 O O . GLY A 1 152 ? 11.287 8.035 -8.440 1.00 89.81 152 GLY A O 1
ATOM 1105 N N . CYS A 1 153 ? 12.475 6.927 -9.998 1.00 92.00 153 CYS A N 1
ATOM 1106 C CA . CYS A 1 153 ? 12.838 5.803 -9.143 1.00 92.00 153 CYS A CA 1
ATOM 1107 C C . CYS A 1 153 ? 13.967 6.166 -8.169 1.00 92.00 153 CYS A C 1
ATOM 1109 O O . CYS A 1 153 ? 14.907 6.881 -8.511 1.00 92.00 153 CYS A O 1
ATOM 1111 N N . THR A 1 154 ? 13.865 5.659 -6.944 1.00 90.94 154 THR A N 1
ATOM 1112 C CA . THR A 1 154 ? 14.770 5.922 -5.819 1.00 90.94 154 THR A CA 1
ATOM 1113 C C . THR A 1 154 ? 15.213 4.659 -5.079 1.00 90.94 154 THR A C 1
ATOM 1115 O O . THR A 1 154 ? 16.274 4.669 -4.461 1.00 90.94 154 THR A O 1
ATOM 1118 N N . LEU A 1 155 ? 14.422 3.583 -5.112 1.00 88.94 155 LEU A N 1
ATOM 1119 C CA . LEU A 1 155 ? 14.821 2.238 -4.686 1.00 88.94 155 LEU A CA 1
ATOM 1120 C C . LEU A 1 155 ? 15.727 1.584 -5.730 1.00 88.94 155 LEU A C 1
ATOM 1122 O O . LEU A 1 155 ? 16.674 0.877 -5.385 1.00 88.94 155 LEU A O 1
ATOM 1126 N N . THR A 1 156 ? 15.423 1.815 -7.005 1.00 78.81 156 THR A N 1
ATOM 1127 C CA . THR A 1 156 ? 16.209 1.303 -8.123 1.00 78.81 156 THR A CA 1
ATOM 1128 C C . THR A 1 156 ? 17.266 2.333 -8.481 1.00 78.81 156 THR A C 1
ATOM 1130 O O . THR A 1 156 ? 16.996 3.306 -9.183 1.00 78.81 156 THR A O 1
ATOM 1133 N N . THR A 1 157 ? 18.498 2.126 -8.021 1.00 61.59 157 THR A N 1
ATOM 1134 C CA . THR A 1 157 ? 19.637 2.780 -8.664 1.00 61.59 157 THR A CA 1
ATOM 1135 C C . THR A 1 157 ? 19.768 2.147 -10.039 1.00 61.59 157 THR A C 1
ATOM 1137 O O . THR A 1 157 ? 20.169 0.986 -10.127 1.00 61.59 157 THR A O 1
ATOM 1140 N N . VAL A 1 158 ? 19.392 2.868 -11.100 1.00 53.12 158 VAL A N 1
ATOM 1141 C CA . VAL A 1 158 ? 19.743 2.469 -12.468 1.00 53.12 158 VAL A CA 1
ATOM 1142 C C . VAL A 1 158 ? 21.240 2.186 -12.431 1.00 53.12 158 VAL A C 1
ATOM 1144 O O . VAL A 1 158 ? 22.014 3.081 -12.077 1.00 53.12 158 VAL A O 1
ATOM 1147 N N . ALA A 1 159 ? 21.650 0.937 -12.664 1.00 45.41 159 ALA A N 1
ATOM 1148 C CA . ALA A 1 159 ? 23.067 0.633 -12.749 1.00 45.41 159 ALA A CA 1
ATOM 1149 C C . ALA A 1 159 ? 23.632 1.582 -13.807 1.00 45.41 159 ALA A C 1
ATOM 1151 O O . ALA A 1 159 ? 23.136 1.603 -14.935 1.00 45.41 159 ALA A O 1
ATOM 1152 N N . ALA A 1 160 ? 24.593 2.430 -13.425 1.00 39.19 160 ALA A N 1
ATOM 1153 C CA . ALA A 1 160 ? 25.266 3.288 -14.385 1.00 39.19 160 ALA A CA 1
ATOM 1154 C C . ALA A 1 160 ? 25.723 2.382 -15.529 1.00 39.19 160 ALA A C 1
ATOM 1156 O O . ALA A 1 160 ? 26.412 1.392 -15.270 1.00 39.19 160 ALA A O 1
ATOM 1157 N N . ALA A 1 161 ? 25.263 2.668 -16.752 1.00 40.88 161 ALA A N 1
ATOM 1158 C CA . ALA A 1 161 ? 25.616 1.882 -17.922 1.00 40.88 161 ALA A CA 1
ATOM 1159 C C . ALA A 1 161 ? 27.127 1.637 -17.887 1.00 40.88 161 ALA A C 1
ATOM 1161 O O . ALA A 1 161 ? 27.901 2.593 -17.778 1.00 40.88 161 ALA A O 1
ATOM 1162 N N . ALA A 1 162 ? 27.533 0.365 -17.882 1.00 41.12 162 ALA A N 1
ATOM 1163 C CA . ALA A 1 162 ? 28.942 0.015 -17.863 1.00 41.12 162 ALA A CA 1
ATOM 1164 C C . ALA A 1 162 ? 29.622 0.767 -19.011 1.00 41.12 162 ALA A C 1
ATOM 1166 O O . ALA A 1 162 ? 29.189 0.666 -20.162 1.00 41.12 162 ALA A O 1
ATOM 1167 N N . ALA A 1 163 ? 30.638 1.570 -18.685 1.00 42.72 163 ALA A N 1
ATOM 1168 C CA . ALA A 1 163 ? 31.404 2.281 -19.695 1.00 42.72 163 ALA A CA 1
ATOM 1169 C C . ALA A 1 163 ? 31.898 1.260 -20.736 1.00 42.72 163 ALA A C 1
ATOM 1171 O O . ALA A 1 163 ? 32.364 0.184 -20.340 1.00 42.72 163 ALA A O 1
ATOM 1172 N N . PRO A 1 164 ? 31.782 1.549 -22.046 1.00 44.50 164 PRO A N 1
ATOM 1173 C CA . PRO A 1 164 ? 32.270 0.634 -23.067 1.00 44.50 164 PRO A CA 1
ATOM 1174 C C . PRO A 1 164 ? 33.754 0.334 -22.806 1.00 44.50 164 PRO A C 1
ATOM 1176 O O . PRO A 1 164 ? 34.491 1.237 -22.390 1.00 44.50 164 PRO A O 1
ATOM 1179 N N . PRO A 1 165 ? 34.208 -0.918 -23.005 1.00 45.91 165 PRO A N 1
ATOM 1180 C CA . PRO A 1 165 ? 35.596 -1.273 -22.758 1.00 45.91 165 PRO A CA 1
ATOM 1181 C C . PRO A 1 165 ? 36.499 -0.365 -23.592 1.00 45.91 165 PRO A C 1
ATOM 1183 O O . PRO A 1 165 ? 36.280 -0.186 -24.791 1.00 45.91 165 PRO A O 1
ATOM 1186 N N . ALA A 1 166 ? 37.503 0.224 -22.939 1.00 51.66 166 ALA A N 1
ATOM 1187 C CA . ALA A 1 166 ? 38.507 1.035 -23.607 1.00 51.66 166 ALA A CA 1
ATOM 1188 C C . ALA A 1 166 ? 39.192 0.182 -24.684 1.00 51.66 166 ALA A C 1
ATOM 1190 O O . ALA A 1 166 ? 39.882 -0.791 -24.371 1.00 51.66 166 ALA A O 1
ATOM 1191 N N . GLN A 1 167 ? 38.963 0.529 -25.949 1.00 51.94 167 GLN A N 1
ATOM 1192 C CA . GLN A 1 167 ? 39.675 -0.070 -27.070 1.00 51.94 167 GLN A CA 1
ATOM 1193 C C . GLN A 1 167 ? 41.138 0.391 -26.991 1.00 51.94 167 GLN A C 1
ATOM 1195 O O . GLN A 1 167 ? 41.400 1.591 -26.892 1.00 51.94 167 GLN A O 1
ATOM 1200 N N . ARG A 1 168 ? 42.064 -0.573 -26.935 1.00 50.91 168 ARG A N 1
ATOM 1201 C CA . ARG A 1 168 ? 43.515 -0.355 -27.009 1.00 50.91 168 ARG A CA 1
ATOM 1202 C C . ARG A 1 168 ? 43.977 -0.324 -28.454 1.00 50.91 168 ARG A C 1
ATOM 1204 O O . ARG A 1 168 ? 43.435 -1.133 -29.238 1.00 50.91 168 ARG A O 1
#

Radius of gyration: 18.45 Å; chains: 1; bounding box: 64×29×52 Å

pLDDT: mean 88.94, std 13.62, range [39.19, 97.75]

Secondary structure (DSSP, 8-state):
-HHHHHHHHHHHHHHHHTT--SPEEEEEEEEE-TTS-EEEEEEETTEEEEEEEE-TTS--EEEEEHHHHHHTT---SS--HHHHHHHHHHHHTTS---S--EEEEEEEEEETTEEEEEEEETTS--EEEEE-TTS-EEEEEETTT-TTSTT--SSS-----PPPP---

Foldseek 3Di:
DVVQVVQLVVCVVLCVVQPVPARWDGKDFPQADPVRWTWMWTAGVLAWTWIWTAHPVRPHIHTDTQLNQVVVVHDRPRDDQRSHQSLVVVQCVQDDDDDFNFPGKHWLADDQQATWMWGDGPPDFIKIFGAGPNSHTPDIDGQVGCCPPSNGDDPDPPPPPPDPPDDD

Sequence (168 aa):
MPANQNAVAQIAPFAQAAGVKCTVDQVTWVGRNPDGKDRFEVGCANADGAWVEVTQTGGDATKIECFEIVKAGRTCGFTTPAEQAATLQAWLASGEAPACTVEQAKYLGRNASGRFYEAKCTGADGLIARIDTDGALAQSWACVDATRVVGGCTLTTVAAAAAPPAQR